Protein AF-A0A9D1K4Z9-F1 (afdb_monomer_lite)

Secondary structure (DSSP, 8-state):
-HHHHHHHHHHHHHHHHHHHHHHHHHHHHHHHHHHHHHHS--S-----------------EE-TT--HHHHHHHHHHHHHHSPTT------EE-PPPHHHHHHHHHHHH--

Sequence (111 aa):
MDILGFGVQVMLIGLVVVFVGLILLIICVKIMDKLVNKSEEGKPAAPAPAPAAPAPVSAPQVEAGISPEVLAAITAAICAYAPAGKSLVVRSVRRKNSWNRAAREENIYRF

Organism: NCBI:txid2840668

pLDDT: mean 73.84, std 17.89, range [33.16, 96.5]

Radius of gyration: 27.39 Å; chains: 1; bounding box: 64×53×75 Å

InterPro domains:
  IPR005899 Sodium ion-translocating decarboxylase [PF04277] (7-81)
  IPR005899 Sodium ion-translocating decarboxylase [TIGR01195] (6-82)

Structure (mmCIF, N/CA/C/O backbone):
data_AF-A0A9D1K4Z9-F1
#
_entry.id   AF-A0A9D1K4Z9-F1
#
loop_
_atom_site.group_PDB
_atom_site.id
_atom_site.type_symbol
_atom_site.label_atom_id
_atom_site.label_alt_id
_atom_site.label_comp_id
_atom_site.label_asym_id
_atom_site.label_entity_id
_atom_site.label_seq_id
_atom_site.pdbx_PDB_ins_code
_atom_site.Cartn_x
_atom_site.Cartn_y
_atom_site.Cartn_z
_atom_site.occupancy
_atom_site.B_iso_or_equiv
_atom_site.auth_seq_id
_atom_site.auth_comp_id
_atom_site.auth_asym_id
_atom_site.auth_atom_id
_atom_site.pdbx_PDB_model_num
ATOM 1 N N . MET A 1 1 ? 23.126 8.156 -37.793 1.00 62.56 1 MET A N 1
ATOM 2 C CA . MET A 1 1 ? 21.759 8.093 -37.215 1.00 62.56 1 MET A CA 1
ATOM 3 C C . MET A 1 1 ? 21.639 7.020 -36.123 1.00 62.56 1 MET A C 1
ATOM 5 O O . MET A 1 1 ? 20.581 6.870 -35.528 1.00 62.56 1 MET A O 1
ATOM 9 N N . ASP A 1 2 ? 22.727 6.324 -35.796 1.00 74.88 2 ASP A N 1
ATOM 10 C CA . ASP A 1 2 ? 22.705 5.051 -35.062 1.00 74.88 2 ASP A CA 1
ATOM 11 C C . ASP A 1 2 ? 22.738 5.228 -33.536 1.00 74.88 2 ASP A C 1
ATOM 13 O O . ASP A 1 2 ? 22.153 4.438 -32.799 1.00 74.88 2 ASP A O 1
ATOM 17 N N . ILE A 1 3 ? 23.327 6.331 -33.054 1.00 78.38 3 ILE A N 1
ATOM 18 C CA . ILE A 1 3 ? 23.357 6.684 -31.624 1.00 78.38 3 ILE A CA 1
ATOM 19 C C . ILE A 1 3 ? 21.950 6.982 -31.077 1.00 78.38 3 ILE A C 1
ATOM 21 O O . ILE A 1 3 ? 21.631 6.597 -29.952 1.00 78.38 3 ILE A O 1
ATOM 25 N N . LEU A 1 4 ? 21.092 7.638 -31.874 1.00 83.19 4 LEU A N 1
ATOM 26 C CA . LEU A 1 4 ? 19.712 7.919 -31.468 1.00 83.19 4 LEU A CA 1
ATOM 27 C C . LEU A 1 4 ? 18.888 6.629 -31.395 1.00 83.19 4 LEU A C 1
ATOM 29 O O . LEU A 1 4 ? 18.123 6.457 -30.450 1.00 83.19 4 LEU A O 1
ATOM 33 N N . GLY A 1 5 ? 19.070 5.711 -32.350 1.00 87.00 5 GLY A N 1
ATOM 34 C CA . GLY A 1 5 ? 18.392 4.412 -32.342 1.00 87.00 5 GLY A CA 1
ATOM 35 C C . GLY A 1 5 ? 18.759 3.571 -31.118 1.00 87.00 5 GLY A C 1
ATOM 36 O O . GLY A 1 5 ? 17.875 3.043 -30.445 1.00 87.00 5 GLY A O 1
ATOM 37 N N . PHE A 1 6 ? 20.049 3.526 -30.766 1.00 87.00 6 PHE A N 1
ATOM 38 C CA . PHE A 1 6 ? 20.518 2.841 -29.560 1.00 87.00 6 PHE A CA 1
ATOM 39 C C . PHE A 1 6 ? 19.912 3.442 -28.280 1.00 87.00 6 PHE A C 1
ATOM 41 O O . PHE A 1 6 ? 19.424 2.705 -27.423 1.00 87.00 6 PHE A O 1
ATOM 48 N N . GLY A 1 7 ? 19.867 4.775 -28.173 1.00 90.06 7 GLY A N 1
ATOM 49 C CA . GLY A 1 7 ? 19.262 5.464 -27.028 1.00 90.06 7 GLY A CA 1
ATOM 50 C C . GLY A 1 7 ? 17.764 5.181 -26.870 1.00 90.06 7 GLY A C 1
ATOM 51 O O . GLY A 1 7 ? 17.304 4.881 -25.767 1.00 90.06 7 GLY A O 1
ATOM 52 N N . VAL A 1 8 ? 17.005 5.206 -27.970 1.00 92.81 8 VAL A N 1
ATOM 53 C CA . VAL A 1 8 ? 15.569 4.873 -27.963 1.00 92.81 8 VAL A CA 1
ATOM 54 C C . VAL A 1 8 ? 15.347 3.421 -27.537 1.00 92.81 8 VAL A C 1
ATOM 56 O O . VAL A 1 8 ? 14.457 3.145 -26.733 1.00 92.81 8 VAL A O 1
ATOM 59 N N . GLN A 1 9 ? 16.181 2.494 -28.005 1.00 91.75 9 GLN A N 1
ATOM 60 C CA . GLN A 1 9 ? 16.066 1.085 -27.641 1.00 91.75 9 GLN A CA 1
ATOM 61 C C . GLN A 1 9 ? 16.329 0.841 -26.150 1.00 91.75 9 GLN A C 1
ATOM 63 O O . GLN A 1 9 ? 15.567 0.120 -25.506 1.00 91.75 9 GLN A O 1
ATOM 68 N N . VAL A 1 10 ? 17.352 1.480 -25.575 1.00 94.38 10 VAL A N 1
ATOM 69 C CA . VAL A 1 10 ? 17.625 1.402 -24.129 1.00 94.38 10 VAL A CA 1
ATOM 70 C C . VAL A 1 10 ? 16.465 1.980 -23.317 1.00 94.38 10 VAL A C 1
ATOM 72 O O . VAL A 1 10 ? 16.077 1.389 -22.310 1.00 94.38 10 VAL A O 1
ATOM 75 N N . MET A 1 11 ? 15.864 3.086 -23.766 1.00 94.62 11 MET A N 1
ATOM 76 C CA . MET A 1 11 ? 14.704 3.685 -23.099 1.00 94.62 11 MET A CA 1
ATOM 77 C C . MET A 1 11 ? 13.498 2.736 -23.100 1.00 94.62 11 MET A C 1
ATOM 79 O O . MET A 1 11 ? 12.890 2.521 -22.052 1.00 94.62 11 MET A O 1
ATOM 83 N N . LEU A 1 12 ? 13.203 2.097 -24.238 1.00 95.00 12 LEU A N 1
ATOM 84 C CA . LEU A 1 12 ? 12.130 1.104 -24.347 1.00 95.00 12 LEU A CA 1
ATOM 85 C C . LEU A 1 12 ? 12.380 -0.116 -23.455 1.00 95.00 12 LEU A C 1
ATOM 87 O O . LEU A 1 12 ? 11.472 -0.562 -22.757 1.00 95.00 12 LEU A O 1
ATOM 91 N N . ILE A 1 13 ? 13.611 -0.632 -23.431 1.00 95.88 13 ILE A N 1
ATOM 92 C CA . ILE A 1 13 ? 13.985 -1.753 -22.560 1.00 95.88 13 ILE A CA 1
ATOM 93 C C . ILE A 1 13 ? 13.827 -1.361 -21.088 1.00 95.88 13 ILE A C 1
ATOM 95 O O . ILE A 1 13 ? 13.227 -2.112 -20.322 1.00 95.88 13 ILE A O 1
ATOM 99 N N . GLY A 1 14 ? 14.301 -0.176 -20.694 1.00 95.38 14 GLY A N 1
ATOM 100 C CA . GLY A 1 14 ? 14.144 0.340 -19.335 1.00 95.38 14 GLY A CA 1
ATOM 101 C C . GLY A 1 14 ? 12.675 0.484 -18.936 1.00 95.38 14 GLY A C 1
ATOM 102 O O . GLY A 1 14 ? 12.289 0.045 -17.854 1.00 95.38 14 GLY A O 1
ATOM 103 N N . LEU A 1 15 ? 11.836 1.013 -19.833 1.00 95.56 15 LEU A N 1
ATOM 104 C CA . LEU A 1 15 ? 10.395 1.137 -19.618 1.00 95.56 15 LEU A CA 1
ATOM 105 C C . LEU A 1 15 ? 9.754 -0.234 -19.362 1.00 95.56 15 LEU A C 1
ATOM 107 O O . LEU A 1 15 ? 9.045 -0.412 -18.372 1.00 95.56 15 LEU A O 1
ATOM 111 N N . VAL A 1 16 ? 10.044 -1.221 -20.213 1.00 96.44 16 VAL A N 1
ATOM 112 C CA . VAL A 1 16 ? 9.517 -2.586 -20.076 1.00 96.44 16 VAL A CA 1
ATOM 113 C C . VAL A 1 16 ? 10.006 -3.242 -18.785 1.00 96.44 16 VAL A C 1
ATOM 115 O O . VAL A 1 16 ? 9.200 -3.817 -18.056 1.00 96.44 16 VAL A O 1
ATOM 118 N N . VAL A 1 17 ? 11.294 -3.121 -18.453 1.00 96.44 17 VAL A N 1
ATOM 119 C CA . VAL A 1 17 ? 11.869 -3.681 -17.218 1.00 96.44 17 VAL A CA 1
ATOM 120 C C . VAL A 1 17 ? 11.197 -3.098 -15.975 1.00 96.44 17 VAL A C 1
ATOM 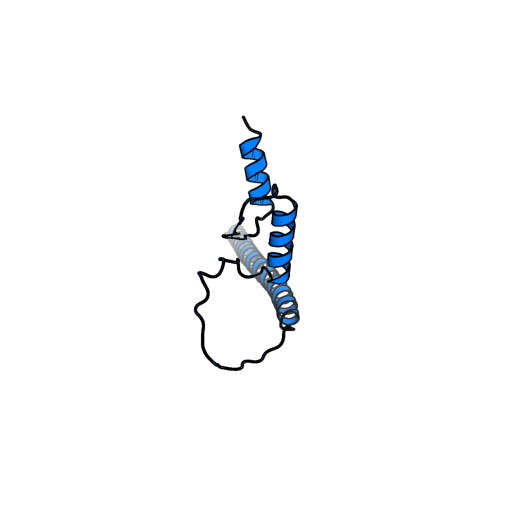122 O O . VAL A 1 17 ? 10.903 -3.845 -15.043 1.00 96.44 17 VAL A O 1
ATOM 125 N N . VAL A 1 18 ? 10.887 -1.798 -15.958 1.00 96.19 18 VAL A N 1
ATOM 126 C CA . VAL A 1 18 ? 10.176 -1.163 -14.836 1.00 96.19 18 VAL A CA 1
ATOM 127 C C . VAL A 1 18 ? 8.748 -1.695 -14.708 1.00 96.19 18 VAL A C 1
ATOM 129 O O . VAL A 1 18 ? 8.323 -2.022 -13.599 1.00 96.19 18 VAL A O 1
ATOM 132 N N . PHE A 1 19 ? 8.017 -1.849 -15.818 1.00 96.38 19 PHE A N 1
ATOM 133 C CA . PHE A 1 19 ? 6.683 -2.463 -15.795 1.00 96.38 19 PHE A CA 1
ATOM 134 C C . PHE A 1 19 ? 6.724 -3.901 -15.273 1.00 96.38 19 PHE A C 1
ATOM 136 O O . PHE A 1 19 ? 5.920 -4.263 -14.414 1.00 96.38 19 PHE A O 1
ATOM 143 N N . VAL A 1 20 ? 7.681 -4.708 -15.739 1.00 96.50 20 VAL A N 1
ATOM 144 C CA . VAL A 1 20 ? 7.881 -6.082 -15.256 1.00 96.50 20 VAL A CA 1
ATOM 145 C C . VAL A 1 20 ? 8.217 -6.089 -13.766 1.00 96.50 20 VAL A C 1
ATOM 147 O O . VAL A 1 20 ? 7.622 -6.862 -13.019 1.00 96.50 20 VAL A O 1
ATOM 150 N N . GLY A 1 21 ? 9.105 -5.204 -13.308 1.00 95.81 21 GLY A N 1
ATOM 151 C CA . GLY A 1 21 ? 9.450 -5.064 -11.893 1.00 95.81 21 GLY A CA 1
ATOM 152 C C . GLY A 1 21 ? 8.246 -4.695 -11.024 1.00 95.81 21 GLY A C 1
ATOM 153 O O . GLY A 1 21 ? 8.054 -5.282 -9.960 1.00 95.81 21 GLY A O 1
ATOM 154 N N . LEU A 1 22 ? 7.387 -3.786 -11.495 1.00 95.94 22 LEU A N 1
ATOM 155 C CA . LEU A 1 22 ? 6.177 -3.386 -10.776 1.00 95.94 22 LEU A CA 1
ATOM 156 C C . LEU A 1 22 ? 5.155 -4.531 -10.702 1.00 95.94 22 LEU A C 1
ATOM 158 O O . LEU A 1 22 ? 4.595 -4.792 -9.637 1.00 95.94 22 LEU A O 1
ATOM 162 N N . ILE A 1 23 ? 4.954 -5.257 -11.806 1.00 95.50 23 ILE A N 1
ATOM 163 C CA . ILE A 1 23 ? 4.096 -6.450 -11.851 1.00 95.50 23 ILE A CA 1
ATOM 164 C C . ILE A 1 23 ? 4.627 -7.530 -10.902 1.00 95.50 23 ILE A C 1
ATOM 166 O O . ILE A 1 23 ? 3.854 -8.103 -10.135 1.00 95.50 23 ILE A O 1
ATOM 170 N N . LEU A 1 24 ? 5.938 -7.781 -10.911 1.00 95.06 24 LEU A N 1
ATOM 171 C CA . LEU A 1 24 ? 6.583 -8.748 -10.025 1.00 95.06 24 LEU A CA 1
ATOM 172 C C . LEU A 1 24 ? 6.360 -8.386 -8.548 1.00 95.06 24 LEU A C 1
ATOM 174 O O . LEU A 1 24 ? 6.002 -9.256 -7.753 1.00 95.06 24 LEU A O 1
ATOM 178 N N . LEU A 1 25 ? 6.489 -7.102 -8.190 1.00 94.25 25 LEU A N 1
ATOM 179 C CA . LEU A 1 25 ? 6.220 -6.618 -6.833 1.00 94.25 25 LEU A CA 1
ATOM 180 C C . LEU A 1 25 ? 4.765 -6.880 -6.415 1.00 94.25 25 LEU A C 1
ATOM 182 O O . LEU A 1 25 ? 4.513 -7.388 -5.322 1.00 94.25 25 LEU A O 1
ATOM 186 N N . ILE A 1 26 ? 3.808 -6.577 -7.300 1.00 93.69 26 ILE A N 1
ATOM 187 C CA . ILE A 1 26 ? 2.376 -6.806 -7.059 1.00 93.69 26 ILE A CA 1
ATOM 188 C C . ILE A 1 26 ? 2.101 -8.298 -6.854 1.00 93.69 26 ILE A C 1
ATOM 190 O O . ILE A 1 26 ? 1.367 -8.666 -5.938 1.00 93.69 26 ILE A O 1
ATOM 194 N N . ILE A 1 27 ? 2.694 -9.170 -7.672 1.00 93.62 27 ILE A N 1
ATOM 195 C CA . ILE A 1 27 ? 2.530 -10.623 -7.544 1.00 93.62 27 ILE A CA 1
ATOM 196 C C . ILE A 1 27 ? 3.070 -11.114 -6.195 1.00 93.62 27 ILE A C 1
ATOM 198 O O . ILE A 1 27 ? 2.369 -11.866 -5.518 1.00 93.62 27 ILE A O 1
ATOM 202 N N . CYS A 1 28 ? 4.250 -10.658 -5.763 1.00 91.56 28 CYS A N 1
ATOM 203 C CA . CYS A 1 28 ? 4.806 -11.006 -4.451 1.00 91.56 28 CYS A CA 1
ATOM 204 C C . CYS A 1 28 ? 3.865 -10.625 -3.298 1.00 91.56 28 CYS A C 1
ATOM 206 O O . CYS A 1 28 ? 3.587 -11.459 -2.434 1.00 91.56 28 CYS A O 1
ATOM 208 N N . VAL A 1 29 ? 3.313 -9.406 -3.316 1.00 91.00 29 VAL A N 1
ATOM 209 C CA . VAL A 1 29 ? 2.337 -8.967 -2.303 1.00 91.00 29 VAL A CA 1
ATOM 210 C C . VAL A 1 29 ? 1.073 -9.827 -2.361 1.00 91.00 29 VAL A C 1
ATOM 212 O O . VAL A 1 29 ? 0.611 -10.298 -1.326 1.00 91.00 29 VAL A O 1
ATOM 215 N N . LYS A 1 30 ? 0.547 -10.121 -3.559 1.00 89.06 30 LYS A N 1
ATOM 216 C CA . LYS A 1 30 ? -0.644 -10.973 -3.717 1.00 89.06 30 LYS A CA 1
ATOM 217 C C . LYS A 1 30 ? -0.428 -12.409 -3.237 1.00 89.06 30 LYS A C 1
ATOM 219 O O . LYS A 1 30 ? -1.395 -13.035 -2.811 1.00 89.06 30 LYS A O 1
ATOM 224 N N . ILE A 1 31 ? 0.786 -12.955 -3.326 1.00 88.19 31 ILE A N 1
ATOM 225 C CA . ILE A 1 31 ? 1.098 -14.294 -2.806 1.00 88.19 31 ILE A CA 1
ATOM 226 C C . ILE A 1 31 ? 1.042 -14.290 -1.278 1.00 88.19 31 ILE A C 1
ATOM 228 O O . ILE A 1 31 ? 0.389 -15.162 -0.710 1.00 88.19 31 ILE A O 1
ATOM 232 N N . MET A 1 32 ? 1.660 -13.303 -0.621 1.00 84.19 32 MET A N 1
ATOM 233 C CA . MET A 1 32 ? 1.577 -13.161 0.838 1.00 84.19 32 MET A CA 1
ATOM 234 C C . MET A 1 32 ? 0.135 -12.925 1.303 1.00 84.19 32 MET A C 1
ATOM 236 O O . MET A 1 32 ? -0.322 -13.600 2.220 1.00 84.19 32 MET A O 1
ATOM 240 N N . ASP A 1 33 ? -0.605 -12.052 0.619 1.00 81.25 33 ASP A N 1
ATOM 241 C CA . ASP A 1 33 ? -2.020 -11.767 0.887 1.00 81.25 33 ASP A CA 1
ATOM 242 C C . ASP A 1 33 ? -2.885 -13.035 0.742 1.00 81.25 33 ASP A C 1
ATOM 244 O O . ASP A 1 33 ? -3.659 -13.396 1.625 1.00 81.25 33 ASP A O 1
ATOM 248 N N . LYS A 1 34 ? -2.675 -13.823 -0.323 1.00 79.94 34 LYS A N 1
ATOM 249 C CA . LYS A 1 34 ? -3.348 -15.120 -0.490 1.00 79.94 34 LYS A CA 1
ATOM 250 C C . LYS A 1 34 ? -2.979 -16.136 0.586 1.00 79.94 34 LYS A C 1
ATOM 252 O O . LYS A 1 34 ? -3.839 -16.925 0.956 1.00 79.94 34 LYS A O 1
ATOM 257 N N . LEU A 1 35 ? -1.736 -16.165 1.060 1.00 74.44 35 LEU A N 1
ATOM 258 C CA . LEU A 1 35 ? -1.298 -17.134 2.067 1.00 74.44 35 LEU A CA 1
ATOM 259 C C . LEU A 1 35 ? -1.845 -16.791 3.461 1.00 74.44 35 LEU A C 1
ATOM 261 O O . LEU A 1 35 ? -2.258 -17.689 4.194 1.00 74.44 35 LEU A O 1
ATOM 265 N N . VAL A 1 36 ? -1.908 -15.498 3.793 1.00 71.75 36 VAL A N 1
ATOM 266 C CA . VAL A 1 36 ? -2.512 -14.991 5.035 1.00 71.75 36 VAL A CA 1
ATOM 267 C C . VAL A 1 36 ? -4.029 -15.192 5.014 1.00 71.75 36 VAL A C 1
ATOM 269 O O . VAL A 1 36 ? -4.554 -15.823 5.925 1.00 71.75 36 VAL A O 1
ATOM 272 N N . ASN A 1 37 ? -4.721 -14.808 3.935 1.00 61.91 37 ASN A N 1
ATOM 273 C CA . ASN A 1 37 ? -6.170 -15.026 3.816 1.00 61.91 37 ASN A CA 1
ATOM 274 C C . ASN A 1 37 ? -6.545 -16.517 3.801 1.00 61.91 37 ASN A C 1
ATOM 276 O O . ASN A 1 37 ? -7.575 -16.903 4.343 1.00 61.91 37 ASN A O 1
ATOM 280 N N . LYS A 1 38 ? -5.696 -17.383 3.231 1.00 55.84 38 LYS A N 1
ATOM 281 C CA . LYS A 1 38 ? -5.892 -18.843 3.259 1.00 55.84 38 LYS A CA 1
ATOM 282 C C . LYS A 1 38 ? -5.637 -19.458 4.643 1.00 55.84 38 LYS A C 1
ATOM 284 O O . LYS A 1 38 ? -6.070 -20.576 4.899 1.00 55.84 38 LYS A O 1
ATOM 289 N N . SER A 1 39 ? -4.967 -18.732 5.538 1.00 51.41 39 SER A N 1
ATOM 290 C CA . SER A 1 39 ? -4.772 -19.124 6.940 1.00 51.41 39 SER A CA 1
ATOM 291 C C . SER A 1 39 ? -5.876 -18.588 7.867 1.00 51.41 39 SER A C 1
ATOM 293 O O . SER A 1 39 ? -5.976 -19.036 9.006 1.00 51.41 39 SER A O 1
ATOM 295 N N . GLU A 1 40 ? -6.736 -17.683 7.383 1.00 50.41 40 GLU A N 1
ATOM 296 C CA . GLU A 1 40 ? -7.895 -17.149 8.118 1.00 50.41 40 GLU A CA 1
ATOM 297 C C . GLU A 1 40 ? -9.235 -17.833 7.764 1.00 50.41 40 GLU A C 1
ATOM 299 O O . GLU A 1 40 ? -10.252 -17.551 8.395 1.00 50.41 40 GLU A O 1
ATOM 304 N N . GLU A 1 41 ? -9.258 -18.827 6.863 1.00 46.41 41 GLU A N 1
ATOM 305 C CA . GLU A 1 41 ? -10.426 -19.713 6.634 1.00 46.41 41 GLU A CA 1
ATOM 306 C C . GLU A 1 41 ? -10.610 -20.787 7.735 1.00 46.41 41 GLU A C 1
ATOM 308 O O . GLU A 1 41 ? -11.272 -21.807 7.554 1.00 46.41 41 GLU A O 1
ATOM 313 N N . GLY A 1 42 ? -10.046 -20.551 8.920 1.00 45.22 42 GLY A N 1
ATOM 314 C CA . GLY A 1 42 ? -10.164 -21.393 10.108 1.00 45.22 42 GLY A CA 1
ATOM 315 C C . GLY A 1 42 ? -11.279 -20.980 11.073 1.00 45.22 42 GLY A C 1
ATOM 316 O O . GLY A 1 42 ? -11.084 -21.097 12.283 1.00 45.22 42 GLY A O 1
ATOM 317 N N . LYS A 1 43 ? -12.440 -20.504 10.597 1.00 41.19 43 LYS A N 1
ATOM 318 C CA . LYS A 1 43 ?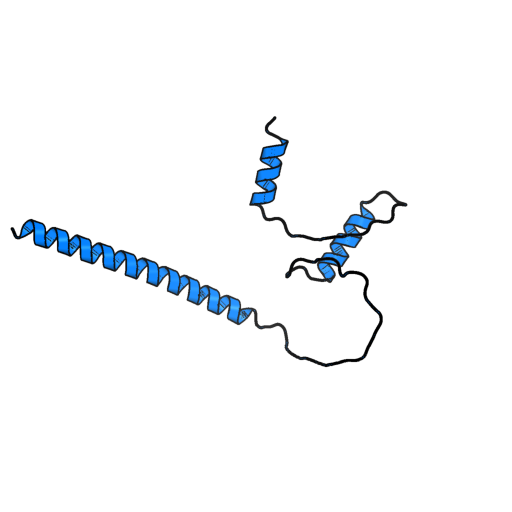 -13.650 -20.428 11.440 1.00 41.19 43 LYS A CA 1
ATOM 319 C C . LYS A 1 43 ? -14.777 -21.269 10.819 1.00 41.19 43 LYS A C 1
ATOM 321 O O . LYS A 1 43 ? -15.086 -21.058 9.649 1.00 41.19 43 LYS A O 1
ATOM 326 N N . PRO A 1 44 ? -15.359 -22.245 11.548 1.00 42.00 44 PRO A N 1
ATOM 327 C CA . PRO A 1 44 ? -16.052 -23.378 10.936 1.00 42.00 44 PRO A CA 1
ATOM 328 C C . PRO A 1 44 ? -17.323 -23.006 10.175 1.00 42.00 44 PRO A C 1
ATOM 330 O O . PRO A 1 44 ? -18.117 -22.176 10.620 1.00 42.00 44 PRO A O 1
ATOM 333 N N . ALA A 1 45 ? -17.548 -23.730 9.081 1.00 42.12 45 ALA A N 1
ATOM 334 C CA . ALA A 1 45 ? -18.851 -23.908 8.463 1.00 42.12 45 ALA A CA 1
ATOM 335 C C . ALA A 1 45 ? -19.788 -24.711 9.385 1.00 42.12 45 ALA A C 1
ATOM 337 O O . ALA A 1 45 ? -19.374 -25.733 9.925 1.00 42.12 45 ALA A O 1
ATOM 338 N N . ALA A 1 46 ? -21.056 -24.307 9.500 1.00 38.06 46 ALA A N 1
ATOM 339 C CA . ALA A 1 46 ? -22.181 -25.105 8.990 1.00 38.06 46 ALA A CA 1
ATOM 340 C C . ALA A 1 46 ? -23.547 -24.415 9.243 1.00 38.06 46 ALA A C 1
ATOM 342 O O . ALA A 1 46 ? -23.719 -23.741 10.258 1.00 38.06 46 ALA A O 1
ATOM 343 N N . PRO A 1 47 ? -24.522 -24.586 8.330 1.00 59.25 47 PRO A N 1
ATOM 344 C CA . PRO A 1 47 ? -25.844 -23.962 8.368 1.00 59.25 47 PRO A CA 1
ATOM 345 C C . PRO A 1 47 ? -26.899 -24.847 9.061 1.00 59.25 47 PRO A C 1
ATOM 347 O O . PRO A 1 47 ? -26.858 -26.068 8.941 1.00 59.25 47 PRO A O 1
ATOM 350 N N . ALA A 1 48 ? -27.904 -24.238 9.699 1.00 33.16 48 ALA A N 1
ATOM 351 C CA . ALA A 1 48 ? -29.160 -24.909 10.054 1.00 33.16 48 ALA A CA 1
ATOM 352 C C . ALA A 1 48 ? -30.353 -23.924 9.960 1.00 33.16 48 ALA A C 1
ATOM 354 O O . ALA A 1 48 ? -30.291 -22.848 10.559 1.00 33.16 48 ALA A O 1
ATOM 355 N N . PRO A 1 49 ? -31.418 -24.243 9.195 1.00 47.72 49 PRO A N 1
ATOM 356 C CA . PRO A 1 49 ? -32.582 -23.374 9.006 1.00 47.72 49 PRO A CA 1
ATOM 357 C C . PRO A 1 49 ? -33.700 -23.581 10.060 1.00 47.72 49 PRO A C 1
ATOM 359 O O . PRO A 1 49 ? -34.089 -24.717 10.302 1.00 47.72 49 PRO A O 1
ATOM 362 N N . ALA A 1 50 ? -34.252 -22.452 10.556 1.00 41.47 50 ALA A N 1
ATOM 363 C CA . ALA A 1 50 ? -35.573 -22.192 11.197 1.00 41.47 50 ALA A CA 1
ATOM 364 C C . ALA A 1 50 ? -35.924 -22.934 12.521 1.00 41.47 50 ALA A C 1
ATOM 366 O O . ALA A 1 50 ? -35.639 -24.122 12.628 1.00 41.47 50 ALA A O 1
ATOM 367 N N . PRO A 1 51 ? -36.564 -22.293 13.542 1.00 40.22 51 PRO A N 1
ATOM 368 C CA . PRO A 1 51 ? -37.928 -21.716 13.476 1.00 40.22 51 PRO A CA 1
ATOM 369 C C . PRO A 1 51 ? -38.122 -20.298 14.093 1.00 40.22 51 PRO A C 1
ATOM 371 O O . PRO A 1 51 ? -37.195 -19.668 14.585 1.00 40.22 51 PRO A O 1
ATOM 374 N N . ALA A 1 52 ? -39.355 -19.785 13.984 1.00 42.50 52 ALA A N 1
ATOM 375 C CA . ALA A 1 52 ? -39.793 -18.381 13.979 1.00 42.50 52 ALA A CA 1
ATOM 376 C C . ALA A 1 52 ? -39.884 -17.593 15.318 1.00 42.50 52 ALA A C 1
ATOM 378 O O . ALA A 1 52 ? -40.256 -18.158 16.338 1.00 42.50 52 ALA A O 1
ATOM 379 N N . ALA A 1 53 ? -39.720 -16.254 15.184 1.00 43.66 53 ALA A N 1
ATOM 380 C CA . ALA A 1 53 ? -40.249 -15.096 15.959 1.00 43.66 53 ALA A CA 1
ATOM 381 C C . ALA A 1 53 ? -39.849 -14.935 17.454 1.00 43.66 53 ALA A C 1
ATOM 383 O O . ALA A 1 53 ? -39.848 -15.921 18.180 1.00 43.66 53 ALA A O 1
ATOM 384 N N . PRO A 1 54 ? -39.540 -13.711 17.966 1.00 39.69 54 PRO A N 1
ATOM 385 C CA . PRO A 1 54 ? -40.221 -12.430 17.711 1.00 39.69 54 PRO A CA 1
ATOM 386 C C . PRO A 1 54 ? -39.314 -11.308 17.166 1.00 39.69 54 PRO A C 1
ATOM 388 O O . PRO A 1 54 ? -38.096 -11.325 17.315 1.00 39.69 54 PRO A O 1
ATOM 391 N N . ALA A 1 55 ? -39.940 -10.321 16.519 1.00 52.09 55 ALA A N 1
ATOM 392 C CA . ALA A 1 55 ? -39.303 -9.190 15.845 1.00 52.09 55 ALA A CA 1
ATOM 393 C C . ALA A 1 55 ? -38.236 -8.488 16.717 1.00 52.09 55 ALA A C 1
ATOM 395 O O . ALA A 1 55 ? -38.589 -7.868 17.726 1.00 52.09 55 ALA A O 1
ATOM 396 N N . PRO A 1 56 ? -36.945 -8.523 16.333 1.00 39.31 56 PRO A N 1
ATOM 397 C CA . PRO A 1 56 ? -35.937 -7.736 17.004 1.00 39.31 56 PRO A CA 1
ATOM 398 C C . PRO A 1 56 ? -36.028 -6.304 16.490 1.00 39.31 56 PRO A C 1
ATOM 400 O O . PRO A 1 56 ? -35.845 -6.016 15.306 1.00 39.31 56 PRO A O 1
ATOM 403 N N . VAL A 1 57 ? -36.323 -5.416 17.433 1.00 44.97 57 VAL A N 1
ATOM 404 C CA . VAL A 1 57 ? -36.002 -3.993 17.387 1.00 44.97 57 VAL A CA 1
ATOM 405 C C . VAL A 1 57 ? -34.701 -3.756 16.622 1.00 44.97 57 VAL A C 1
ATOM 407 O O . VAL A 1 57 ? -33.703 -4.428 16.870 1.00 44.97 57 VAL A O 1
ATOM 410 N N . SER A 1 58 ? -34.760 -2.818 15.676 1.00 42.97 58 SER A N 1
ATOM 411 C CA . SER A 1 58 ? -33.673 -2.303 14.836 1.00 42.97 58 SER A CA 1
ATOM 412 C C . SER A 1 58 ? -32.286 -2.665 15.377 1.00 42.97 58 SER A C 1
ATOM 414 O O . SER A 1 58 ? -31.802 -2.025 16.313 1.00 42.97 58 SER A O 1
ATOM 416 N N . ALA A 1 59 ? -31.680 -3.721 14.827 1.00 46.62 59 ALA A N 1
ATOM 417 C CA . ALA A 1 59 ? -30.372 -4.185 15.262 1.00 46.62 59 ALA A CA 1
ATOM 418 C C . ALA A 1 59 ? -29.381 -3.006 15.220 1.00 46.62 59 ALA A C 1
ATOM 420 O O . ALA A 1 59 ? -29.325 -2.308 14.198 1.00 46.62 59 ALA A O 1
ATOM 421 N N . PRO A 1 60 ? -28.625 -2.746 16.305 1.00 55.81 60 PRO A N 1
ATOM 422 C CA . PRO A 1 60 ? -27.580 -1.735 16.301 1.00 55.81 60 PRO A CA 1
ATOM 423 C C . PRO A 1 60 ? -26.693 -1.938 15.075 1.00 55.81 60 PRO A C 1
ATOM 425 O O . PRO A 1 60 ? -26.240 -3.052 14.813 1.00 55.81 60 PRO A O 1
ATOM 428 N N . GLN A 1 61 ? -26.476 -0.879 14.294 1.00 52.28 61 GLN A N 1
ATOM 429 C CA . GLN A 1 61 ? -25.590 -0.951 13.138 1.00 52.28 61 GLN A CA 1
ATOM 430 C C . GLN A 1 61 ? -24.158 -1.103 13.654 1.00 52.28 61 GLN A C 1
ATOM 432 O O . GLN A 1 61 ? -23.495 -0.127 14.019 1.00 52.28 61 GLN A O 1
ATOM 437 N N . VAL A 1 62 ? -23.722 -2.355 13.749 1.00 54.78 62 VAL A N 1
ATOM 438 C CA . VAL A 1 62 ? -22.356 -2.742 14.077 1.00 54.78 62 VAL A CA 1
ATOM 439 C C . VAL A 1 62 ? -21.606 -2.893 12.762 1.00 54.78 62 VAL A C 1
ATOM 441 O O . VAL A 1 62 ? -22.042 -3.602 11.857 1.00 54.78 62 VAL A O 1
ATOM 444 N N . GLU A 1 63 ? -20.492 -2.182 12.635 1.00 55.91 63 GLU A N 1
ATOM 445 C CA . GLU A 1 63 ? -19.593 -2.316 11.489 1.00 55.91 63 GLU A CA 1
ATOM 446 C C . GLU A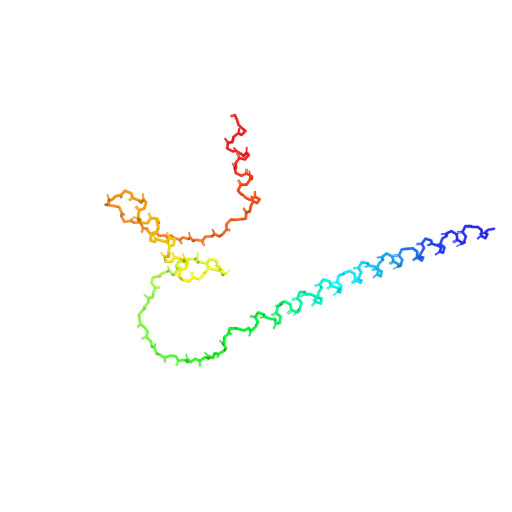 1 63 ? -19.082 -3.767 11.403 1.00 55.91 63 GLU A C 1
ATOM 448 O O . GLU A 1 63 ? -18.700 -4.351 12.422 1.00 55.91 63 GLU A O 1
ATOM 453 N N . ALA A 1 64 ? -19.091 -4.362 10.204 1.00 52.47 64 ALA A N 1
ATOM 454 C CA . ALA A 1 64 ? -18.629 -5.733 9.991 1.00 52.47 64 ALA A CA 1
ATOM 455 C C . ALA A 1 64 ? -17.174 -5.875 10.481 1.00 52.47 64 ALA A C 1
ATOM 457 O O . ALA A 1 64 ? -16.270 -5.231 9.951 1.00 52.47 64 ALA A O 1
ATOM 458 N N . GLY A 1 65 ? -16.963 -6.673 11.535 1.00 61.19 65 GLY A N 1
ATOM 459 C CA . GLY A 1 65 ? -15.651 -6.863 12.172 1.00 61.19 65 GLY A CA 1
ATOM 460 C C . GLY A 1 65 ? -15.570 -6.510 13.663 1.00 61.19 65 GLY A C 1
ATOM 461 O O . GLY A 1 65 ? -14.475 -6.542 14.228 1.00 61.19 65 GLY A O 1
ATOM 462 N N . ILE A 1 66 ? -16.689 -6.177 14.316 1.00 71.50 66 ILE A N 1
ATOM 463 C CA . ILE A 1 66 ? -16.777 -6.059 15.782 1.00 71.50 66 ILE A CA 1
ATOM 464 C C . ILE A 1 66 ? -17.589 -7.243 16.312 1.00 71.50 66 ILE A C 1
ATOM 466 O O . ILE A 1 66 ? -18.746 -7.423 15.935 1.00 71.50 66 ILE A O 1
ATOM 470 N N . SER A 1 67 ? -16.972 -8.063 17.165 1.00 78.44 67 SER A N 1
ATOM 471 C CA . SER A 1 67 ? -17.631 -9.231 17.750 1.00 78.44 67 SER A CA 1
ATOM 472 C C . SER A 1 67 ? -18.639 -8.810 18.835 1.00 78.44 67 SER A C 1
ATOM 474 O O . SER A 1 67 ? -18.471 -7.754 19.461 1.00 78.44 67 SER A O 1
ATOM 476 N N . PRO A 1 68 ? -19.704 -9.598 19.069 1.00 76.19 68 PRO A N 1
ATOM 477 C CA . PRO A 1 68 ? -20.732 -9.258 20.052 1.00 76.19 68 PRO A CA 1
ATOM 478 C C . PRO A 1 68 ? -20.171 -9.161 21.478 1.00 76.19 68 PRO A C 1
ATOM 480 O O . PRO A 1 68 ? -20.660 -8.356 22.267 1.00 76.19 68 PRO A O 1
ATOM 483 N N . GLU A 1 69 ? -19.106 -9.900 21.798 1.00 82.88 69 GLU A N 1
ATOM 484 C CA . GLU A 1 69 ? -18.425 -9.835 23.096 1.00 82.88 69 GLU A CA 1
ATOM 485 C C . GLU A 1 69 ? -17.743 -8.478 23.301 1.00 82.88 69 GLU A C 1
ATOM 487 O O . GLU A 1 69 ? -17.841 -7.883 24.374 1.00 82.88 69 GLU A O 1
ATOM 492 N N . VAL A 1 70 ? -17.095 -7.947 22.260 1.00 83.62 70 VAL A N 1
ATOM 493 C CA . VAL A 1 70 ? -16.458 -6.623 22.301 1.00 83.62 70 VAL A CA 1
ATOM 494 C C . VAL A 1 70 ? -17.515 -5.529 22.421 1.00 83.62 70 VAL A C 1
ATOM 496 O O . VAL A 1 70 ? -17.341 -4.592 23.197 1.00 83.62 70 VAL A O 1
ATOM 499 N N . LEU A 1 71 ? -18.634 -5.654 21.703 1.00 82.25 71 LEU A N 1
ATOM 500 C CA . LEU A 1 71 ? -19.758 -4.730 21.842 1.00 82.25 71 LEU A CA 1
ATOM 501 C C . LEU A 1 71 ? -20.315 -4.739 23.273 1.00 82.25 71 LEU A C 1
ATOM 503 O O . LEU A 1 71 ? -20.487 -3.670 23.858 1.00 82.25 71 LEU A O 1
ATOM 507 N N . ALA A 1 72 ? -20.541 -5.924 23.849 1.00 83.75 72 ALA A N 1
ATOM 508 C CA . ALA A 1 72 ? -21.017 -6.081 25.220 1.00 83.75 72 ALA A CA 1
ATOM 509 C C . ALA A 1 72 ? -20.037 -5.460 26.228 1.00 83.75 72 ALA A C 1
ATOM 511 O O . ALA A 1 72 ? -20.446 -4.652 27.062 1.00 83.75 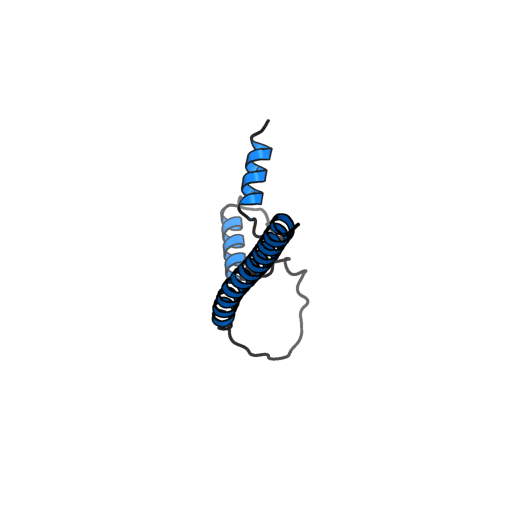72 ALA A O 1
ATOM 512 N N . ALA A 1 73 ? -18.738 -5.737 26.096 1.00 87.19 73 ALA A N 1
ATOM 513 C CA . ALA A 1 73 ? -17.703 -5.150 26.944 1.00 87.19 73 ALA A CA 1
ATOM 514 C C . ALA A 1 73 ? -17.664 -3.613 26.848 1.00 87.19 73 ALA A C 1
ATOM 516 O O . ALA A 1 73 ? -17.612 -2.934 27.874 1.00 87.19 73 ALA A O 1
ATOM 517 N N . ILE A 1 74 ? -17.759 -3.049 25.636 1.00 86.25 74 ILE A N 1
ATOM 518 C CA . ILE A 1 74 ? -17.826 -1.594 25.425 1.00 86.25 74 ILE A CA 1
ATOM 519 C C . ILE A 1 74 ? -19.086 -1.016 26.080 1.00 86.25 74 ILE A C 1
ATOM 521 O O . ILE A 1 74 ? -19.007 -0.010 26.781 1.00 86.25 74 ILE A O 1
ATOM 525 N N . THR A 1 75 ? -20.248 -1.646 25.884 1.00 82.69 75 THR A N 1
ATOM 526 C CA . THR A 1 75 ? -21.513 -1.170 26.468 1.00 82.69 75 THR A CA 1
ATOM 527 C C . THR A 1 75 ? -21.486 -1.207 27.997 1.00 82.69 75 THR A C 1
ATOM 529 O O . THR A 1 75 ? -21.907 -0.241 28.630 1.00 82.69 75 THR A O 1
ATOM 532 N N . ALA A 1 76 ? -20.916 -2.260 28.591 1.00 83.75 76 ALA A N 1
ATOM 533 C CA . ALA A 1 76 ? -20.750 -2.392 30.034 1.00 83.75 76 ALA A CA 1
ATOM 534 C C . ALA A 1 76 ? -19.791 -1.332 30.595 1.00 83.75 76 ALA A C 1
ATOM 536 O O . ALA A 1 76 ? -20.110 -0.683 31.588 1.00 83.75 76 ALA A O 1
ATOM 537 N N . ALA A 1 77 ? -18.657 -1.092 29.928 1.00 85.88 77 ALA A N 1
ATOM 538 C CA . ALA A 1 77 ? -17.710 -0.052 30.320 1.00 85.88 77 ALA A CA 1
ATOM 539 C C . ALA A 1 77 ? -18.336 1.354 30.269 1.00 85.88 77 ALA A C 1
ATOM 541 O O . ALA A 1 77 ? -18.161 2.143 31.197 1.00 85.88 77 ALA A O 1
ATOM 542 N N . ILE A 1 78 ? -19.113 1.659 29.221 1.00 82.75 78 ILE A N 1
ATOM 543 C CA . ILE A 1 78 ? -19.845 2.932 29.113 1.00 82.75 78 ILE A CA 1
ATOM 544 C C . ILE A 1 78 ? -20.878 3.052 30.236 1.00 82.75 78 ILE A C 1
ATOM 546 O O . ILE A 1 78 ? -20.991 4.109 30.851 1.00 82.75 78 ILE A O 1
ATOM 550 N N . CYS A 1 79 ? -21.611 1.976 30.524 1.00 79.50 79 CYS A N 1
ATOM 551 C CA . CYS A 1 79 ? -22.601 1.966 31.595 1.00 79.50 79 CYS A CA 1
ATOM 552 C C . CYS A 1 79 ? -21.964 2.172 32.979 1.00 79.50 79 CYS A C 1
ATOM 554 O O . CYS A 1 79 ? -22.564 2.831 33.821 1.00 79.50 79 CYS A O 1
ATOM 556 N N . ALA A 1 80 ? -20.754 1.652 33.205 1.00 80.50 80 ALA A N 1
ATOM 557 C CA . ALA A 1 80 ? -20.015 1.828 34.454 1.00 80.50 80 ALA A CA 1
ATOM 558 C C . ALA A 1 80 ? -19.449 3.249 34.630 1.00 80.50 80 ALA A C 1
ATOM 560 O O . ALA A 1 80 ? -19.369 3.741 35.751 1.00 80.50 80 ALA A O 1
ATOM 561 N N . TYR A 1 81 ? -19.055 3.912 33.538 1.00 81.38 81 TYR A N 1
ATOM 562 C CA . TYR A 1 81 ? -18.543 5.287 33.578 1.00 81.38 81 TYR A CA 1
ATOM 563 C C . TYR A 1 81 ? -19.658 6.345 33.590 1.00 81.38 81 TYR A C 1
ATOM 565 O O . TYR A 1 81 ? -19.436 7.501 33.951 1.00 81.38 81 TYR A O 1
ATOM 573 N N . ALA A 1 82 ? -20.865 5.979 33.165 1.00 75.88 82 ALA A N 1
ATOM 574 C CA . ALA A 1 82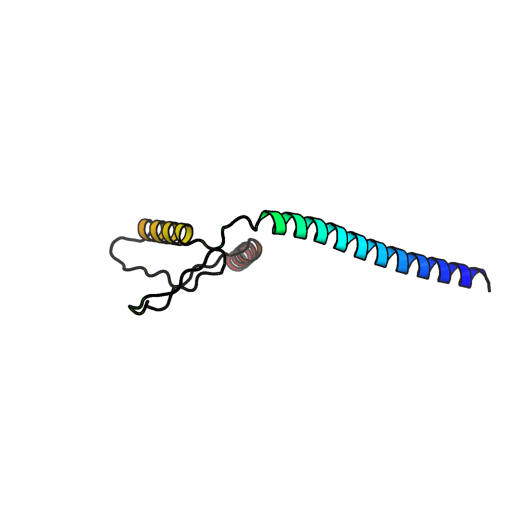 ? -21.977 6.905 33.113 1.00 75.88 82 ALA A CA 1
ATOM 575 C C . ALA A 1 82 ? -22.526 7.244 34.514 1.00 75.88 82 ALA A C 1
ATOM 577 O O . ALA A 1 82 ? -22.589 6.380 35.389 1.00 75.88 82 ALA A O 1
ATOM 578 N N . PRO A 1 83 ? -22.983 8.492 34.736 1.00 69.25 83 PRO A N 1
ATOM 579 C CA . PRO A 1 83 ? -23.604 8.883 35.996 1.00 69.25 83 PRO A CA 1
ATOM 580 C C . PRO A 1 83 ? -24.875 8.063 36.248 1.00 69.25 83 PRO A C 1
ATOM 582 O O . PRO A 1 83 ? -25.729 7.938 35.363 1.00 69.25 83 PRO A O 1
ATOM 585 N N . ALA A 1 84 ? -25.000 7.530 37.465 1.00 69.19 84 ALA A N 1
ATOM 586 C CA . ALA A 1 84 ? -26.114 6.681 37.873 1.00 69.19 84 ALA A CA 1
ATOM 587 C C . ALA A 1 84 ? -27.475 7.358 37.607 1.00 69.19 84 ALA A C 1
ATOM 589 O O . ALA A 1 84 ? -27.683 8.520 37.957 1.00 69.19 84 ALA A O 1
ATOM 590 N N . GLY A 1 85 ? -28.403 6.617 36.988 1.00 67.12 85 GLY A N 1
ATOM 591 C CA . GLY A 1 85 ? -29.805 7.029 36.825 1.00 67.12 85 GLY A CA 1
ATOM 592 C C . GLY A 1 85 ? -30.241 7.468 35.423 1.00 67.12 85 GLY A C 1
ATOM 593 O O . GLY A 1 85 ? -31.362 7.949 35.279 1.00 67.12 85 GLY A O 1
ATOM 594 N N . LYS A 1 86 ? -29.416 7.305 34.378 1.00 71.00 86 LYS A N 1
ATOM 595 C CA . LYS A 1 86 ? -29.812 7.616 32.989 1.00 71.00 86 LYS A CA 1
ATOM 596 C C . LYS A 1 86 ? -29.788 6.362 32.118 1.00 71.00 86 LYS A C 1
ATOM 598 O O . LYS A 1 86 ? -28.774 5.674 32.055 1.00 71.00 86 LYS A O 1
ATOM 603 N N . SER A 1 87 ? -30.889 6.078 31.422 1.00 70.12 87 SER A N 1
ATOM 604 C CA . SER A 1 87 ? -30.947 5.005 30.425 1.00 70.12 87 SER A CA 1
ATOM 605 C C . SER A 1 87 ? -30.095 5.386 29.214 1.00 70.12 87 SER A C 1
ATOM 607 O O . SER A 1 87 ? -30.418 6.339 28.501 1.00 70.12 87 SER A O 1
ATOM 609 N N . LEU A 1 88 ? -29.011 4.651 28.978 1.00 75.44 88 LEU A N 1
ATOM 610 C CA . LEU A 1 88 ? -28.138 4.850 27.824 1.00 75.44 88 LEU A CA 1
ATOM 611 C C . LEU A 1 88 ? -28.361 3.728 26.817 1.00 75.44 88 LEU A C 1
ATOM 613 O O . LEU A 1 88 ? -28.296 2.551 27.159 1.00 75.44 88 LEU A O 1
ATOM 617 N N . VAL A 1 89 ? -28.604 4.106 25.563 1.00 78.88 89 VAL A N 1
ATOM 618 C CA . VAL A 1 89 ? -28.748 3.170 24.445 1.00 78.88 89 VAL A CA 1
ATOM 619 C C . VAL A 1 89 ? -27.632 3.444 23.449 1.00 78.88 89 VAL A C 1
ATOM 621 O O . VAL A 1 89 ? -27.517 4.544 22.905 1.00 78.88 89 VAL A O 1
ATOM 624 N N . VAL A 1 90 ? -26.798 2.435 23.199 1.00 73.50 90 VAL A N 1
ATOM 625 C CA . VAL A 1 90 ? -25.726 2.524 22.206 1.00 73.50 90 VAL A CA 1
ATOM 626 C C . VAL A 1 90 ? -26.324 2.312 20.815 1.00 73.50 90 VAL A C 1
ATOM 628 O O . VAL A 1 90 ? -26.701 1.203 20.451 1.00 73.50 90 VAL A O 1
ATOM 631 N N . ARG A 1 91 ? -26.425 3.392 20.031 1.00 79.62 91 ARG A N 1
ATOM 632 C CA . ARG A 1 91 ? -27.053 3.376 18.696 1.00 79.62 91 ARG A CA 1
ATOM 633 C C . ARG A 1 91 ? -26.129 2.866 17.586 1.00 79.62 91 ARG A C 1
ATOM 635 O O . ARG A 1 91 ? -26.597 2.284 16.613 1.00 79.62 91 ARG A O 1
ATOM 642 N N . SER A 1 92 ? -24.827 3.102 17.717 1.00 74.81 92 SER A N 1
ATOM 643 C CA . SER A 1 92 ? -23.832 2.698 16.723 1.00 74.81 92 SER A CA 1
ATOM 644 C C . SER A 1 92 ? -22.458 2.567 17.360 1.00 74.81 92 SER A C 1
ATOM 646 O O . SER A 1 92 ? -22.044 3.458 18.104 1.00 74.81 92 SER A O 1
ATOM 648 N N . VAL A 1 93 ? -21.728 1.515 16.996 1.00 77.25 93 VAL A N 1
ATOM 649 C CA . VAL A 1 93 ? -20.315 1.351 17.349 1.00 77.25 93 VAL A CA 1
ATOM 650 C C . VAL A 1 93 ? -19.517 1.218 16.060 1.00 77.25 93 VAL A C 1
ATOM 652 O O . VAL A 1 93 ? -19.815 0.379 15.213 1.00 77.25 93 VAL A O 1
ATOM 655 N N . ARG A 1 94 ? -18.532 2.103 15.899 1.00 81.44 94 ARG A N 1
ATOM 656 C CA . ARG A 1 94 ? -17.714 2.248 14.689 1.00 81.44 94 ARG A CA 1
ATOM 657 C C . ARG A 1 94 ? -16.250 2.328 15.084 1.00 81.44 94 ARG A C 1
ATOM 659 O O . ARG A 1 94 ? -15.914 3.039 16.037 1.00 81.44 94 ARG A O 1
ATOM 666 N N . ARG A 1 95 ? -15.372 1.648 14.345 1.00 81.06 95 ARG A N 1
ATOM 667 C CA . ARG A 1 95 ? -13.926 1.752 14.578 1.00 81.06 95 ARG A CA 1
ATOM 668 C C . ARG A 1 95 ? -13.413 3.010 13.879 1.00 81.06 95 ARG A C 1
ATOM 670 O O . ARG A 1 95 ? -13.641 3.211 12.691 1.00 81.06 95 ARG A O 1
ATOM 677 N N . LYS A 1 96 ? -12.692 3.865 14.605 1.00 81.38 96 LYS A N 1
ATOM 678 C CA . LYS A 1 96 ? -11.959 4.988 14.000 1.00 81.38 96 LYS A CA 1
ATOM 679 C C . LYS A 1 96 ? -10.500 4.604 13.794 1.00 81.38 96 LYS A C 1
ATOM 681 O O . LYS A 1 96 ? -9.887 4.019 14.682 1.00 81.38 96 LYS A O 1
ATOM 686 N N . ASN A 1 97 ? -9.960 4.938 12.627 1.00 84.75 97 ASN A N 1
ATOM 687 C CA . ASN A 1 97 ? -8.541 4.775 12.322 1.00 84.75 97 ASN A CA 1
ATOM 688 C C . ASN A 1 97 ? -7.699 5.893 12.975 1.00 84.75 97 ASN A C 1
ATOM 690 O O . ASN A 1 97 ? -8.234 6.905 13.438 1.00 84.75 97 ASN A O 1
ATOM 694 N N . SER A 1 98 ? -6.380 5.694 13.028 1.00 83.62 98 SER A N 1
ATOM 695 C CA . SER A 1 98 ? -5.417 6.640 13.614 1.00 83.62 98 SER A CA 1
ATOM 696 C C . SER A 1 98 ? -5.433 8.002 12.914 1.00 83.62 98 SER A C 1
ATOM 698 O O . SER A 1 98 ? -5.391 9.027 13.587 1.00 83.62 98 SER A O 1
ATOM 700 N N . TRP A 1 99 ? -5.602 8.016 11.590 1.00 82.75 99 TRP A N 1
ATOM 701 C CA . TRP A 1 99 ? -5.709 9.239 10.789 1.00 82.75 99 TRP A CA 1
ATOM 702 C C . TRP A 1 99 ? -6.888 10.130 11.213 1.00 82.75 99 TRP A C 1
ATOM 704 O O . TRP A 1 99 ? -6.714 11.317 11.466 1.00 82.75 99 TRP A O 1
ATOM 714 N N . ASN A 1 100 ? -8.085 9.557 11.389 1.00 85.94 100 ASN A N 1
ATOM 715 C CA . ASN A 1 100 ? -9.277 10.304 11.811 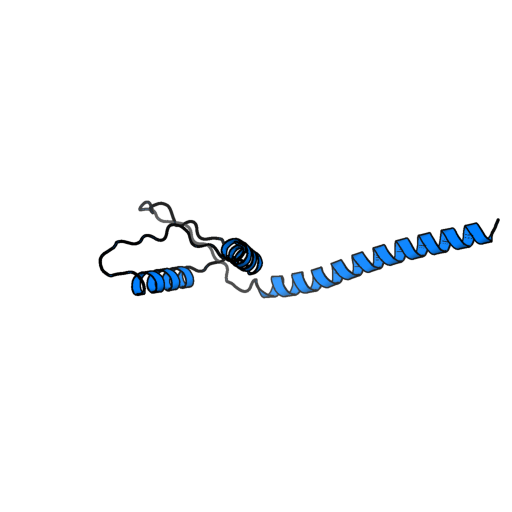1.00 85.94 100 ASN A CA 1
ATOM 716 C C . ASN A 1 100 ? -9.193 10.814 13.257 1.00 85.94 100 ASN A C 1
ATOM 718 O O . ASN A 1 100 ? -9.937 11.725 13.630 1.00 85.94 100 ASN A O 1
ATOM 722 N N . ARG A 1 101 ? -8.346 10.200 14.092 1.00 80.88 101 ARG A N 1
ATOM 723 C CA . ARG A 1 101 ? -8.064 10.687 15.449 1.00 80.88 101 ARG A CA 1
ATOM 724 C C . ARG A 1 101 ? -7.119 11.885 15.398 1.00 80.88 101 ARG A C 1
ATOM 726 O O . ARG A 1 101 ? -7.494 12.934 15.909 1.00 80.88 101 ARG A O 1
ATOM 733 N N . ALA A 1 102 ? -5.998 11.750 14.690 1.00 81.88 102 ALA A N 1
ATOM 734 C CA . ALA A 1 102 ? -5.017 12.817 14.501 1.00 81.88 102 ALA A CA 1
ATOM 735 C C . ALA A 1 102 ? -5.648 14.068 13.867 1.00 81.88 102 ALA A C 1
ATOM 737 O O . ALA A 1 102 ? -5.540 15.158 14.414 1.00 81.88 102 ALA A O 1
ATOM 738 N N . ALA A 1 103 ? -6.443 13.901 12.805 1.00 81.12 103 ALA A N 1
ATOM 739 C CA . ALA A 1 103 ? -7.126 15.017 12.150 1.00 81.12 103 ALA A CA 1
ATOM 740 C C . ALA A 1 103 ? -8.097 15.775 13.078 1.00 81.12 103 ALA A C 1
ATOM 742 O O . ALA A 1 103 ? -8.297 16.979 12.933 1.00 81.12 103 ALA A O 1
ATOM 743 N N . ARG A 1 104 ? -8.730 15.090 14.042 1.00 79.00 104 ARG A N 1
ATOM 744 C CA . ARG A 1 104 ? -9.603 15.749 15.027 1.00 79.00 104 ARG A CA 1
ATOM 745 C C . ARG A 1 104 ? -8.816 16.485 16.094 1.00 79.00 104 ARG A C 1
ATOM 747 O O . ARG A 1 104 ? -9.239 17.563 16.485 1.00 79.00 104 ARG A O 1
ATOM 754 N N . GLU A 1 105 ? -7.725 15.900 16.567 1.00 82.44 105 GLU A N 1
ATOM 755 C CA . GLU A 1 105 ? -6.834 16.551 17.526 1.00 82.44 105 GLU A CA 1
ATOM 756 C C . GLU A 1 105 ? -6.260 17.831 16.901 1.00 82.44 105 GLU A C 1
ATOM 758 O O . GLU A 1 105 ? -6.391 18.909 17.474 1.00 82.44 105 GLU A O 1
ATOM 763 N N . GLU A 1 106 ? -5.784 17.765 15.659 1.00 79.69 106 GLU A N 1
ATOM 764 C CA . GLU A 1 106 ? -5.312 18.939 14.920 1.00 79.69 106 GLU A CA 1
ATOM 765 C C . GLU A 1 106 ? -6.402 20.008 14.742 1.00 79.69 106 GLU A C 1
ATOM 767 O O . GLU A 1 106 ? -6.133 21.187 14.946 1.00 79.69 106 GLU A O 1
ATOM 772 N N . ASN A 1 107 ? -7.644 19.621 14.429 1.00 81.00 107 ASN A N 1
ATOM 773 C CA . ASN A 1 107 ? -8.746 20.570 14.224 1.00 81.00 107 ASN A CA 1
ATOM 774 C C . ASN A 1 107 ? -9.312 21.176 15.524 1.00 81.00 107 ASN A C 1
ATOM 776 O O . ASN A 1 107 ? -10.009 22.183 15.475 1.00 81.00 107 ASN A O 1
ATOM 780 N N . ILE A 1 108 ? -9.075 20.551 16.681 1.00 76.12 108 ILE A N 1
ATOM 781 C CA . ILE A 1 108 ? -9.561 21.038 17.984 1.00 76.12 108 ILE A CA 1
ATOM 782 C C . ILE A 1 108 ? -8.517 21.938 18.657 1.00 76.12 108 ILE A C 1
ATOM 784 O O . ILE A 1 108 ? -8.896 22.872 19.356 1.00 76.12 108 ILE A O 1
ATOM 788 N N . TYR A 1 109 ? -7.223 21.681 18.435 1.00 66.94 109 TYR A N 1
ATOM 789 C CA . TYR A 1 109 ? -6.129 22.420 19.077 1.00 66.94 109 TYR A CA 1
ATOM 790 C C . TYR A 1 109 ? -5.478 23.496 18.192 1.00 66.94 109 TYR A C 1
ATOM 792 O O . TYR A 1 109 ? -4.638 24.245 18.684 1.00 66.94 109 TYR A O 1
ATOM 800 N N . ARG A 1 110 ? -5.848 23.608 16.906 1.00 62.16 110 ARG A N 1
ATOM 801 C CA . ARG A 1 110 ? -5.498 24.762 16.057 1.00 62.16 110 ARG A CA 1
ATOM 802 C C . ARG A 1 110 ? -6.624 25.797 15.996 1.00 62.16 110 ARG A C 1
ATOM 804 O O . ARG A 1 110 ? -7.199 26.006 14.933 1.00 62.16 110 ARG A O 1
ATOM 811 N N . PHE A 1 111 ? -6.865 26.467 17.121 1.00 57.03 111 PHE A N 1
ATOM 812 C CA . PHE A 1 111 ? -7.326 27.859 17.206 1.00 57.03 111 PHE A CA 1
ATOM 813 C C . PHE A 1 111 ? -6.730 28.477 18.469 1.00 57.03 111 PHE A C 1
ATOM 815 O O . PHE A 1 111 ? -6.916 27.868 19.547 1.00 57.03 111 PHE A O 1
#

Foldseek 3Di:
DVVVVVVVVVVVVVVVVVVVVVVVVVVVVVVVVVVVVVVVVPDDDDDDDDDDDDDDDPPQPEDPPQDVVNVVVVVVVCVVPDDPDDDDDDRYDDDDDPVVVVVVVCVVPPD